Protein 4XRM (pdb70)

Radius of gyration: 19.9 Å; Cα contacts (8 Å, |Δi|>4): 77; chains: 2; bounding box: 37×34×48 Å

Foldseek 3Di:
DQDPQLVVLLVVLCVVQLVNNDDDPVRLVVSCVVRVHDSVVSVVVSVCCCVPPNVVVVD/DPDDFAPVLPVLLVVLCVVPLVHNDDDPVVLVVSCVVGVHDSVVSVVVSVCCCVPPNVVVVVVD

Solvent-accessible surface area: 8821 Å² total; per-residue (Å²): 203,86,43,183,96,0,34,107,66,0,111,46,29,0,92,136,60,58,143,121,10,120,10,56,118,96,65,34,94,83,14,6,110,97,4,54,12,78,76,120,36,0,41,70,35,3,88,46,6,46,150,163,39,14,98,71,121,132,116,156,111,61,129,99,28,202,96,0,42,106,70,0,113,43,24,0,95,136,61,63,143,117,11,118,9,56,106,115,58,33,96,96,8,13,145,85,3,51,8,79,71,119,46,0,43,71,36,2,90,45,5,46,148,163,45,12,88,56,97,98,113,166,126

Nearest PDB structures (foldseek):
  4xrm-assembly1_A  TM=1.017E+00  e=4.471E-09  Homo sapiens
  4xrm-assembly1_B  TM=1.008E+00  e=2.053E-08  Homo sapiens
  6fqp-assembly1_B  TM=9.265E-01  e=2.017E-05  Homo sapiens
  6fqp-assembly1_A  TM=9.298E-01  e=5.035E-05  Homo sapiens
  5zjt-assembly1_B  TM=9.306E-01  e=2.951E-04  Drosophila melanogaster

B-factor: mean 42.08, std 22.54, range [20.69, 196.26]

Secondary structure (DSSP, 8-state):
---TTHHHHHHHHHHTSTTS----HHHHHHHHHHHT--HHHHHHHHHHHIIIIIHHHH-/------TTHHHHHHHHHHT-TTS----HHHHHHHHHHHT--HHHHHHHHHHHIIIIIHHHHHH-

Structure (mmCIF, N/CA/C/O backbone):
data_4XRM
#
_entry.id   4XRM
#
_cell.length_a   70.620
_cell.length_b   79.280
_cell.length_c   98.970
_cell.angle_alpha   90.000
_cell.angle_beta   90.000
_cell.angle_gamma   90.000
#
_symmetry.space_group_name_H-M   'I 2 2 2'
#
loop_
_entity.id
_entity.type
_entity.pdbx_description
1 polymer "DNA (5'-D(P*AP*GP*CP*TP*GP*AP*CP*AP*GP*CP*TP*GP*TP*CP*AP*AP*G)-3')"
2 polymer "DNA (5'-D(P*TP*CP*TP*TP*GP*AP*CP*AP*GP*CP*TP*GP*TP*CP*AP*GP*C)-3')"
3 polymer 'Homeobox protein Meis2'
4 non-polymer 2-AMINO-2-HYDROXYMETHYL-PROPANE-1,3-DIOL
5 water water
#
loop_
_atom_site.group_PDB
_atom_site.id
_atom_site.type_symbol
_atom_site.label_atom_id
_atom_site.label_alt_id
_atom_site.label_comp_id
_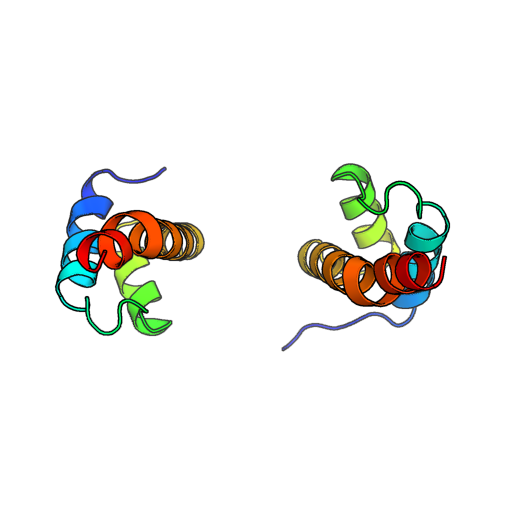atom_site.label_asym_id
_atom_site.label_entity_id
_atom_site.label_seq_id
_atom_site.pdbx_PDB_ins_code
_atom_site.Cartn_x
_atom_site.Cartn_y
_atom_site.Cartn_z
_atom_site.occupancy
_atom_site.B_iso_or_equiv
_atom_site.auth_seq_id
_atom_site.auth_comp_id
_atom_site.auth_asym_id
_atom_site.auth_atom_id
_atom_site.pdbx_PDB_model_num
ATOM 698 N N . ILE C 3 4 ? 6.686 31.748 19.417 1.00 51.40 278 ILE A N 1
ATOM 699 C CA . ILE C 3 4 ? 6.529 30.932 18.218 1.00 49.01 278 ILE A CA 1
ATOM 700 C C . ILE C 3 4 ? 6.997 29.502 18.490 1.00 42.88 278 ILE A C 1
ATOM 701 O O . ILE C 3 4 ? 6.436 28.546 17.953 1.00 38.78 278 ILE A O 1
ATOM 716 N N . PHE C 3 5 ? 8.028 29.369 19.321 1.00 42.80 279 PHE A N 1
ATOM 717 C CA . PHE C 3 5 ? 8.470 28.068 19.813 1.00 41.34 279 PHE A CA 1
ATOM 718 C C . PHE C 3 5 ? 8.144 27.972 21.303 1.00 41.44 279 PHE A C 1
ATOM 719 O O . PHE C 3 5 ? 8.903 28.477 22.128 1.00 43.49 279 PHE A O 1
ATOM 736 N N . PRO C 3 6 ? 7.005 27.344 21.651 1.00 37.62 280 PRO A N 1
ATOM 737 C CA . PRO C 3 6 ? 6.608 27.266 23.062 1.00 37.07 280 PRO A CA 1
ATOM 738 C C . PRO C 3 6 ? 7.684 26.635 23.942 1.00 38.43 280 PRO A C 1
ATOM 739 O O . PRO C 3 6 ? 8.226 25.596 23.579 1.00 39.04 280 PRO A O 1
ATOM 750 N N . LYS C 3 7 ? 7.992 27.248 25.080 1.00 43.46 281 LYS A N 1
ATOM 751 C CA . LYS C 3 7 ? 9.030 26.712 25.958 1.00 48.41 281 LYS A CA 1
ATOM 752 C C . LYS C 3 7 ? 8.644 25.338 26.492 1.00 47.05 281 LYS A C 1
ATOM 753 O O . LYS C 3 7 ? 9.508 24.539 26.841 1.00 48.10 281 LYS A O 1
ATOM 772 N N . VAL C 3 8 ? 7.345 25.063 26.539 1.00 46.88 282 VAL A N 1
ATOM 773 C CA . VAL C 3 8 ? 6.858 23.766 27.000 1.00 45.08 282 VAL A CA 1
ATOM 774 C C . VAL C 3 8 ? 7.214 22.636 26.040 1.00 37.04 282 VAL A C 1
ATOM 775 O O . VAL C 3 8 ? 7.275 21.467 26.427 1.00 36.58 282 VAL A O 1
ATOM 788 N N . ALA C 3 9 ? 7.430 22.989 24.781 1.00 34.61 283 ALA A N 1
ATOM 789 C CA . ALA C 3 9 ? 7.712 21.998 23.759 1.00 29.35 283 ALA A CA 1
ATOM 790 C C . ALA C 3 9 ? 8.996 21.227 24.036 1.00 26.68 283 ALA A C 1
ATOM 791 O O . ALA C 3 9 ? 9.070 20.031 23.774 1.00 27.65 283 ALA A O 1
ATOM 798 N N . THR C 3 10 ? 10.005 21.909 24.568 1.00 26.21 284 THR A N 1
ATOM 799 C CA . THR C 3 10 ? 11.342 21.332 24.661 1.00 25.23 284 THR A CA 1
ATOM 800 C C . THR C 3 10 ? 11.359 20.008 25.424 1.00 24.10 284 THR A C 1
ATOM 801 O O . THR C 3 10 ? 11.934 19.028 24.955 1.00 26.34 284 THR A O 1
ATOM 812 N N . ASN C 3 11 ? 10.719 19.966 26.586 1.00 25.75 285 ASN A N 1
ATOM 813 C CA . ASN C 3 11 ? 10.797 18.775 27.422 1.00 25.59 285 ASN A CA 1
ATOM 814 C C . ASN C 3 11 ? 9.942 17.633 26.878 1.00 24.22 285 ASN A C 1
ATOM 815 O O . ASN C 3 11 ? 10.283 16.467 27.046 1.00 25.58 285 ASN A O 1
ATOM 826 N N . ILE C 3 12 ? 8.862 17.966 26.181 1.00 27.51 286 ILE A N 1
ATOM 827 C CA . ILE C 3 12 ? 8.053 16.952 25.515 1.00 24.63 286 ILE A CA 1
ATOM 828 C C . ILE C 3 12 ? 8.876 16.281 24.417 1.00 26.48 286 ILE A C 1
ATOM 829 O O . ILE C 3 12 ? 8.868 15.057 24.266 1.00 24.26 286 ILE A O 1
ATOM 845 N N . MET C 3 13 ? 9.599 17.095 23.661 1.00 26.77 287 MET A N 1
ATOM 846 C CA . MET C 3 13 ? 10.405 16.603 22.555 1.00 23.46 287 MET A CA 1
ATOM 847 C C . MET C 3 13 ? 11.613 15.820 23.056 1.00 22.75 287 MET A C 1
ATOM 848 O O . MET C 3 13 ? 11.944 14.765 22.521 1.00 25.97 287 MET A O 1
ATOM 862 N N . ARG C 3 14 ? 12.257 16.318 24.106 1.00 25.45 288 ARG A N 1
ATOM 863 C CA . ARG C 3 14 ? 13.373 15.599 24.713 1.00 25.44 288 ARG A CA 1
ATOM 864 C C . ARG C 3 14 ? 12.936 14.250 25.275 1.00 23.00 288 ARG A C 1
ATOM 865 O O . ARG C 3 14 ? 13.667 13.270 25.171 1.00 27.29 288 ARG A O 1
ATOM 886 N N . ALA C 3 15 ? 11.757 14.202 25.890 1.00 24.74 289 ALA A N 1
ATOM 887 C CA . ALA C 3 15 ? 11.236 12.951 26.423 1.00 24.17 289 ALA A CA 1
ATOM 888 C C . ALA C 3 15 ? 11.134 11.913 25.312 1.00 26.22 289 ALA A C 1
ATOM 889 O O . ALA C 3 15 ? 11.530 10.764 25.488 1.00 28.45 289 ALA A O 1
ATOM 896 N N . TRP C 3 16 ? 10.623 12.317 24.157 1.00 26.28 290 TRP A N 1
ATOM 897 C CA . TRP C 3 16 ? 10.513 11.382 23.043 1.00 25.56 290 TRP A CA 1
ATOM 898 C C . TRP C 3 16 ? 11.905 10.966 22.577 1.00 24.20 290 TRP A C 1
ATOM 899 O O . TRP C 3 16 ? 12.191 9.777 22.422 1.00 26.17 290 TRP A O 1
ATOM 920 N N . LEU C 3 17 ? 12.768 11.955 22.361 1.00 25.46 291 LEU A N 1
ATOM 921 C CA . LEU C 3 17 ? 14.127 11.723 21.883 1.00 23.43 291 LEU A CA 1
ATOM 922 C C . LE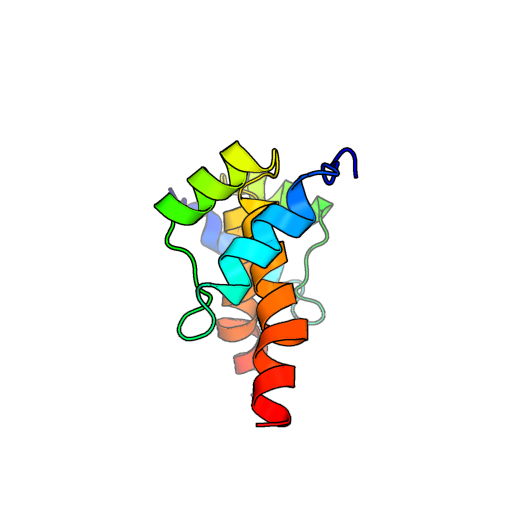U C 3 17 ? 14.898 10.752 22.773 1.00 27.29 291 LEU A C 1
ATOM 923 O O . LEU C 3 17 ? 15.426 9.745 22.302 1.00 25.95 291 LEU A O 1
ATOM 939 N N . PHE C 3 18 ? 14.966 11.047 24.065 1.00 25.40 292 PHE A N 1
ATOM 940 C CA . PHE C 3 18 ? 15.769 10.222 24.956 1.00 26.13 292 PHE A CA 1
ATOM 941 C C . PHE C 3 18 ? 15.157 8.838 25.175 1.00 28.73 292 PHE A C 1
ATOM 942 O O . PHE C 3 18 ? 15.830 7.933 25.667 1.00 29.26 292 PHE A O 1
ATOM 959 N N . GLN C 3 19 ? 13.893 8.675 24.792 1.00 28.18 293 GLN A N 1
ATOM 960 C CA . GLN C 3 19 ? 13.217 7.380 24.866 1.00 28.01 293 GLN A CA 1
ATOM 961 C C . GLN C 3 19 ? 13.356 6.583 23.564 1.00 33.59 293 GLN A C 1
ATOM 962 O O . GLN C 3 19 ? 12.893 5.443 23.483 1.00 34.54 293 GLN A O 1
ATOM 976 N N . HIS C 3 20 ? 13.981 7.188 22.553 1.00 30.39 294 HIS A N 1
ATOM 977 C CA . HIS C 3 20 ? 14.203 6.536 21.256 1.00 28.30 294 HIS A CA 1
ATOM 978 C C . HIS C 3 20 ? 15.615 6.779 20.714 1.00 32.10 294 HIS A C 1
ATOM 979 O O . HIS C 3 20 ? 15.797 6.965 19.514 1.00 30.82 294 HIS A O 1
ATOM 992 N N . LEU C 3 21 ? 16.614 6.774 21.590 1.00 31.84 295 LEU A N 1
ATOM 993 C CA . LEU C 3 21 ? 17.973 7.142 21.192 1.00 33.17 295 LEU A CA 1
ATOM 994 C C . LEU C 3 21 ? 18.569 6.216 20.131 1.00 36.44 295 LEU A C 1
ATOM 995 O O . LEU C 3 21 ? 19.392 6.644 19.323 1.00 36.94 295 LEU A O 1
ATOM 1011 N N . THR C 3 22 ? 18.155 4.954 20.128 1.00 37.59 296 THR A N 1
ATOM 1012 C CA . THR C 3 22 ? 18.684 3.989 19.170 1.00 45.05 296 THR A CA 1
ATOM 1013 C C . THR C 3 22 ? 18.142 4.229 17.760 1.00 41.89 296 THR A C 1
ATOM 1014 O O . THR C 3 22 ? 18.820 3.942 16.775 1.00 45.40 296 THR A O 1
ATOM 1025 N N . HIS C 3 23 ? 16.919 4.748 17.671 1.00 38.50 297 HIS A N 1
ATOM 1026 C CA . HIS C 3 23 ? 16.341 5.141 16.386 1.00 35.53 297 HIS A CA 1
ATOM 1027 C C . HIS C 3 23 ? 15.560 6.446 16.537 1.00 28.49 297 HIS A C 1
ATOM 1028 O O . HIS C 3 23 ? 14.328 6.448 16.568 1.00 29.19 297 HIS A O 1
ATOM 1041 N N . PRO C 3 24 ? 16.284 7.570 16.627 1.00 3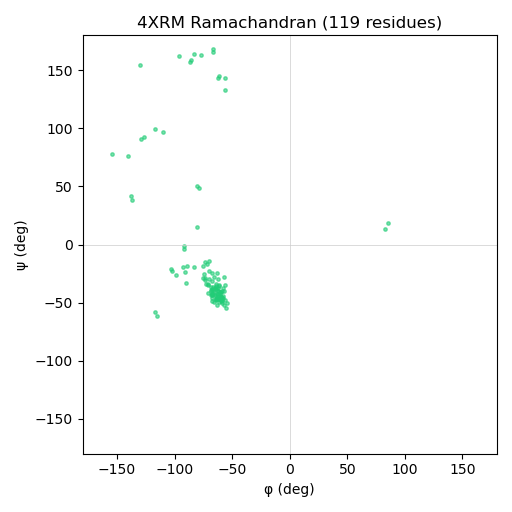0.88 298 PRO A N 1
ATOM 1042 C CA . PRO C 3 24 ? 15.690 8.878 16.917 1.00 28.68 298 PRO A CA 1
ATOM 1043 C C . PRO C 3 24 ? 15.055 9.529 15.687 1.00 27.57 298 PRO A C 1
ATOM 1044 O O . PRO C 3 24 ? 15.318 10.696 15.377 1.00 26.86 298 PRO A O 1
ATOM 1055 N N . TYR C 3 25 ? 14.210 8.760 15.003 1.00 25.82 299 TYR A N 1
ATOM 1056 C CA . TYR C 3 25 ? 13.532 9.205 13.791 1.00 27.37 299 TYR A CA 1
ATOM 1057 C C . TYR C 3 25 ? 12.037 8.945 13.898 1.00 27.78 299 TYR A C 1
ATOM 1058 O O . TYR C 3 25 ? 11.565 7.868 13.526 1.00 32.50 299 TYR A O 1
ATOM 1076 N N . PRO C 3 26 ? 11.281 9.927 14.410 1.00 27.38 300 PRO A N 1
ATOM 1077 C CA . PRO C 3 26 ? 9.839 9.708 14.549 1.00 27.19 300 PRO A CA 1
ATOM 1078 C C . PRO C 3 26 ? 9.141 9.466 13.212 1.00 28.17 300 PRO A C 1
ATOM 1079 O O . PRO C 3 26 ? 9.534 10.021 12.180 1.00 28.01 300 PRO A O 1
ATOM 1090 N N . SER C 3 27 ? 8.124 8.613 13.243 1.00 27.76 301 SER A N 1
ATOM 1091 C CA . SER C 3 27 ? 7.256 8.394 12.094 1.00 28.49 301 SER A CA 1
ATOM 1092 C C . SER C 3 27 ? 6.457 9.655 11.811 1.00 29.39 301 SER A C 1
ATOM 1093 O O . SER C 3 27 ? 6.391 10.548 12.646 1.00 28.17 301 SER A O 1
ATOM 1101 N N . GLU C 3 28 ? 5.832 9.733 10.643 1.00 31.71 302 GLU A N 1
ATOM 1102 C CA . GLU C 3 28 ? 5.024 10.905 10.342 1.00 31.26 302 GLU A CA 1
ATOM 1103 C C . GLU C 3 28 ? 3.873 11.017 11.347 1.00 32.03 302 GLU A C 1
ATOM 1104 O O . GLU C 3 28 ? 3.506 12.120 11.756 1.00 32.63 302 GLU A O 1
ATOM 1116 N N . GLU C 3 29 ? 3.331 9.883 11.784 1.00 32.02 303 GLU A N 1
ATOM 1117 C CA . GLU C 3 29 ? 2.258 9.915 12.773 1.00 33.70 303 GLU A CA 1
ATOM 1118 C C . GLU C 3 29 ? 2.786 10.400 14.121 1.00 30.06 303 GLU A C 1
ATOM 1119 O O . GLU C 3 29 ? 2.116 11.154 14.823 1.00 32.02 303 GLU A O 1
ATOM 1131 N N . GLN C 3 30 ? 3.991 9.974 14.477 1.00 30.43 304 GLN A N 1
ATOM 1132 C CA . GLN C 3 30 ? 4.615 10.425 15.718 1.00 29.95 304 GLN A CA 1
ATOM 1133 C C . GLN C 3 30 ? 4.914 11.926 15.666 1.00 28.62 304 GLN A C 1
ATOM 1134 O O . GLN C 3 30 ? 4.710 12.635 16.643 1.00 30.03 304 GLN A O 1
ATOM 1148 N N . LYS C 3 31 ? 5.382 12.414 14.524 1.00 25.73 305 LYS A N 1
ATOM 1149 C CA . LYS C 3 31 ? 5.614 13.846 14.354 1.00 26.88 305 LYS A CA 1
ATOM 1150 C C . LYS C 3 31 ? 4.327 14.644 14.522 1.00 27.04 305 LYS A C 1
ATOM 1151 O O . LYS C 3 31 ? 4.325 15.724 15.122 1.00 28.84 305 LYS A O 1
ATOM 1170 N N . LYS C 3 32 ? 3.240 14.110 13.970 1.00 28.42 306 LYS A N 1
ATOM 1171 C CA . LYS C 3 32 ? 1.923 14.729 14.074 1.00 28.10 306 LYS A CA 1
ATOM 1172 C C . LYS C 3 32 ? 1.520 14.879 15.540 1.00 28.35 306 LYS A C 1
ATOM 1173 O O . LYS C 3 32 ? 1.124 15.960 15.980 1.00 30.07 306 LYS A O 1
ATOM 1192 N N . GLN C 3 33 ? 1.637 13.790 16.293 1.00 31.34 307 GLN A N 1
ATOM 1193 C CA . GLN C 3 33 ? 1.293 13.803 17.711 1.00 32.70 307 GLN A CA 1
ATOM 1194 C C . GLN C 3 33 ? 2.149 14.805 18.471 1.00 29.05 307 GLN A C 1
ATOM 1195 O O . GLN C 3 33 ? 1.637 15.581 19.276 1.00 29.71 307 GLN A O 1
ATOM 1209 N N . LEU C 3 34 ? 3.453 14.786 18.209 1.00 26.89 308 LEU A N 1
ATOM 1210 C CA . LEU C 3 34 ? 4.387 15.673 18.898 1.00 24.94 308 LEU A CA 1
ATOM 1211 C C . LEU C 3 34 ? 4.072 17.133 18.593 1.00 26.24 308 LEU A C 1
ATOM 1212 O O . LEU C 3 34 ? 4.087 17.977 19.487 1.00 25.58 308 LEU A O 1
ATOM 1228 N N . ALA C 3 35 ? 3.781 17.426 17.329 1.00 25.99 309 ALA A N 1
ATOM 1229 C CA . ALA C 3 35 ? 3.440 18.780 16.919 1.00 24.03 309 ALA A CA 1
ATOM 1230 C C . ALA C 3 35 ? 2.213 19.280 17.672 1.00 27.78 309 ALA A C 1
ATOM 1231 O O . ALA C 3 35 ? 2.204 20.386 18.211 1.00 31.25 309 ALA A O 1
ATOM 1238 N N . GLN C 3 36 ? 1.177 18.454 17.709 1.00 28.00 310 GLN A N 1
ATOM 1239 C CA . GLN C 3 36 ? -0.080 18.845 18.330 1.00 27.79 310 GLN A CA 1
ATOM 1240 C C . GLN C 3 36 ? 0.079 19.006 19.840 1.00 28.76 310 GLN A C 1
ATOM 1241 O O . GLN C 3 36 ? -0.405 19.979 20.424 1.00 30.46 310 GLN A O 1
ATOM 1255 N N . ASP C 3 37 ? 0.779 18.069 20.464 1.00 29.80 311 ASP A N 1
ATOM 1256 C CA . ASP C 3 37 ? 0.978 18.108 21.911 1.00 29.76 311 ASP A CA 1
ATOM 1257 C C . ASP C 3 37 ? 1.860 19.278 22.356 1.00 29.58 311 ASP A C 1
ATOM 1258 O O . ASP C 3 37 ? 1.683 19.805 23.457 1.00 31.84 311 ASP A O 1
ATOM 1267 N N . THR C 3 38 ? 2.801 19.684 21.506 1.00 26.68 312 THR A N 1
ATOM 1268 C CA . THR C 3 38 ? 3.739 20.755 21.846 1.00 26.78 312 THR A CA 1
ATOM 1269 C C . THR C 3 38 ? 3.245 22.143 21.436 1.00 28.67 312 THR A C 1
ATOM 1270 O O . THR C 3 38 ? 3.670 23.150 22.002 1.00 29.56 312 THR A O 1
ATOM 1281 N N . GLY C 3 39 ? 2.359 22.204 20.446 1.00 26.89 313 GLY A N 1
ATOM 1282 C CA . GLY C 3 39 ? 1.939 23.480 19.893 1.00 28.57 313 GLY A CA 1
ATOM 1283 C C . GLY C 3 39 ? 2.902 23.958 18.819 1.00 29.69 313 GLY A C 1
ATOM 1284 O O . GLY C 3 39 ? 2.930 25.141 18.466 1.00 31.77 313 GLY A O 1
ATOM 1288 N N . LEU C 3 40 ? 3.694 23.027 18.300 1.00 27.50 314 LEU A N 1
ATOM 1289 C CA . LEU C 3 40 ? 4.627 23.311 17.216 1.00 27.87 314 LEU A CA 1
ATOM 1290 C C . LEU C 3 40 ? 4.031 22.944 15.867 1.00 26.96 314 LEU A C 1
ATOM 1291 O O . LEU C 3 40 ? 3.064 22.186 15.784 1.00 27.46 314 LEU A O 1
ATOM 1307 N N . THR C 3 41 ? 4.624 23.491 14.812 1.00 27.50 315 THR A N 1
ATOM 1308 C CA . THR C 3 41 ? 4.314 23.085 13.455 1.00 29.31 315 THR A CA 1
ATOM 1309 C C . THR C 3 41 ? 5.115 21.841 13.098 1.00 25.00 315 THR A C 1
ATOM 1310 O O . THR C 3 41 ? 6.099 21.519 13.766 1.00 25.18 315 THR A O 1
ATOM 1321 N N . ILE C 3 42 ? 4.705 21.157 12.034 1.00 26.36 316 ILE A N 1
ATOM 1322 C CA . ILE C 3 42 ? 5.441 19.996 11.551 1.00 25.82 316 ILE A CA 1
ATOM 1323 C C . ILE C 3 42 ? 6.863 20.397 11.181 1.00 23.64 316 ILE A C 1
ATOM 1324 O O . ILE C 3 42 ? 7.806 19.670 11.470 1.00 24.84 316 ILE A O 1
ATOM 1340 N N . LEU C 3 43 ? 7.012 21.560 10.553 1.00 25.83 317 LEU A N 1
ATOM 1341 C CA . LEU C 3 43 ? 8.333 22.058 10.186 1.00 26.62 317 LEU A CA 1
ATOM 1342 C C . LEU C 3 43 ? 9.215 22.244 11.420 1.00 24.47 317 LEU A C 1
ATOM 1343 O O . LEU C 3 43 ? 10.373 21.826 11.432 1.00 24.15 317 LEU A O 1
ATOM 1359 N N . GLN C 3 44 ? 8.660 22.848 12.471 1.00 25.76 318 GLN A N 1
ATOM 1360 C CA . GLN C 3 44 ? 9.409 23.045 13.707 1.00 25.07 318 GLN A CA 1
ATOM 1361 C C . GLN C 3 44 ? 9.841 21.713 14.310 1.00 23.65 318 GLN A C 1
ATOM 1362 O O . GLN C 3 44 ? 10.969 21.578 14.796 1.00 23.04 318 GLN A O 1
ATOM 1376 N N . VAL C 3 45 ? 8.947 20.731 14.277 1.00 24.35 319 VAL A N 1
ATOM 1377 C CA . VAL C 3 45 ? 9.263 19.408 14.798 1.00 23.22 319 VAL A CA 1
ATOM 1378 C C . VAL C 3 45 ? 10.389 18.775 13.987 1.00 24.24 319 VAL A C 1
ATOM 1379 O O . VAL C 3 45 ? 11.346 18.245 14.549 1.00 23.20 319 VAL A O 1
ATOM 1392 N N . ASN C 3 46 ? 10.278 18.846 12.665 1.00 22.91 320 ASN A N 1
AT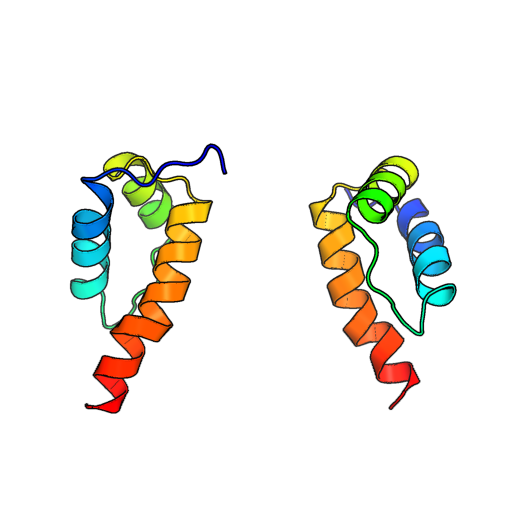OM 1393 C CA . ASN C 3 46 ? 11.308 18.303 11.789 1.00 23.41 320 ASN A CA 1
ATOM 1394 C C . ASN C 3 46 ? 12.670 18.959 12.022 1.00 20.91 320 ASN A C 1
ATOM 1395 O O . ASN C 3 46 ? 13.683 18.270 12.146 1.00 23.83 320 ASN A O 1
ATOM 1406 N N . ASN C 3 47 ? 12.700 20.287 12.084 1.00 24.84 321 ASN A N 1
ATOM 1407 C CA . ASN C 3 47 ? 13.955 20.994 12.305 1.00 23.10 321 ASN A CA 1
ATOM 1408 C C . ASN C 3 47 ? 14.535 20.663 13.673 1.00 21.93 321 ASN A C 1
ATOM 1409 O O . ASN C 3 47 ? 15.749 20.549 13.832 1.00 24.04 321 ASN A O 1
ATOM 1420 N N . TRP C 3 48 ? 13.664 20.489 14.661 1.00 25.42 322 TRP A N 1
ATOM 1421 C CA . TRP C 3 48 ? 14.120 20.211 16.016 1.00 22.82 322 TRP A CA 1
ATOM 1422 C C . TRP C 3 48 ? 14.854 18.880 16.065 1.00 22.12 322 TRP A C 1
ATOM 1423 O O . TRP C 3 48 ? 15.916 18.774 16.670 1.00 24.75 322 TRP A O 1
ATOM 1444 N N . PHE C 3 49 ? 14.298 17.863 15.412 1.00 21.30 323 PHE A N 1
ATOM 1445 C CA . PHE C 3 49 ? 14.936 16.555 15.426 1.00 24.10 323 PHE A CA 1
ATOM 1446 C C . PHE C 3 49 ? 16.222 16.530 14.604 1.00 21.84 323 PHE A C 1
ATOM 1447 O O . PHE C 3 49 ? 17.183 15.855 14.973 1.00 24.47 323 PHE A O 1
ATOM 1464 N N . ILE C 3 50 ? 16.262 17.281 13.511 1.00 23.52 324 ILE A N 1
ATOM 1465 C CA . ILE C 3 50 ? 17.505 17.422 12.766 1.00 25.85 324 ILE A CA 1
ATOM 1466 C C . ILE C 3 50 ? 18.591 18.019 13.665 1.00 24.02 324 ILE A C 1
ATOM 1467 O O . ILE C 3 50 ? 19.705 17.507 13.720 1.00 26.62 324 ILE A O 1
ATOM 1483 N N . ASN C 3 51 ? 18.257 19.080 14.39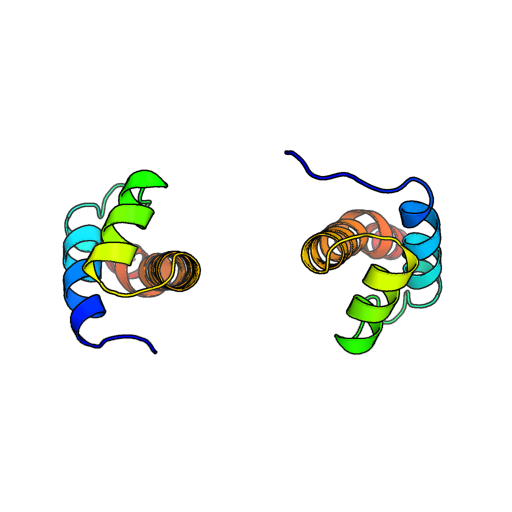2 1.00 24.79 325 ASN A N 1
ATOM 1484 C CA . ASN C 3 51 ? 19.217 19.710 15.288 1.00 23.25 325 ASN A CA 1
ATOM 1485 C C . ASN C 3 51 ? 19.590 18.805 16.457 1.00 25.91 325 ASN A C 1
ATOM 1486 O O . ASN C 3 51 ? 20.750 18.750 16.860 1.00 28.16 325 ASN A O 1
ATOM 1497 N N . ALA C 3 52 ? 18.601 18.100 17.000 1.00 25.35 326 ALA A N 1
ATOM 1498 C CA . ALA C 3 52 ? 18.814 17.263 18.177 1.00 25.16 326 ALA A CA 1
ATOM 1499 C C . ALA C 3 52 ? 19.710 16.077 17.857 1.00 24.24 326 ALA A C 1
ATOM 1500 O O . ALA C 3 52 ? 20.543 15.686 18.665 1.00 28.12 326 ALA A O 1
ATOM 1507 N N . ARG C 3 53 ? 19.540 15.499 16.671 1.00 25.34 327 ARG A N 1
ATOM 1508 C CA . ARG C 3 53 ? 20.333 14.340 16.306 1.00 23.20 327 ARG A CA 1
ATOM 1509 C C . ARG C 3 53 ? 21.817 14.695 16.225 1.00 27.25 327 ARG A C 1
ATOM 1510 O O . ARG C 3 53 ? 22.662 13.903 16.634 1.00 31.29 327 ARG A O 1
ATOM 1531 N N . ARG C 3 54 ? 22.145 15.886 15.727 1.00 26.89 328 ARG A N 1
ATOM 1532 C CA . ARG C 3 54 ? 23.553 16.264 15.622 1.00 28.82 328 ARG A CA 1
ATOM 1533 C C . ARG C 3 54 ? 24.088 16.966 16.874 1.00 31.68 328 ARG A C 1
ATOM 1534 O O . ARG C 3 54 ? 25.296 16.998 17.078 1.00 34.05 328 ARG A O 1
ATOM 1555 N N . ARG C 3 55 ? 23.207 17.498 17.723 1.00 30.43 329 ARG A N 1
ATOM 1556 C CA . ARG C 3 55 ? 23.651 18.207 18.933 1.00 29.49 329 ARG A CA 1
ATOM 1557 C C . ARG C 3 55 ? 23.514 17.400 20.224 1.00 31.80 329 ARG A C 1
ATOM 1558 O O . ARG C 3 55 ? 24.177 17.715 21.212 1.00 33.71 329 ARG A O 1
ATOM 1579 N N . ILE C 3 56 ? 22.660 16.379 20.223 1.00 27.15 330 ILE A N 1
ATOM 1580 C CA . ILE C 3 56 ? 22.491 15.524 21.398 1.00 28.11 330 ILE A CA 1
ATOM 1581 C C . ILE C 3 56 ? 22.909 14.088 21.091 1.00 29.01 330 ILE A C 1
ATOM 1582 O O . ILE C 3 56 ? 23.809 13.544 21.739 1.00 30.93 330 ILE A O 1
ATOM 1598 N N . VAL C 3 57 ? 22.271 13.478 20.099 1.00 31.89 331 VAL A N 1
ATOM 1599 C CA . VAL C 3 57 ? 22.399 12.039 19.902 1.00 32.68 331 VAL A CA 1
ATOM 1600 C C . VAL C 3 57 ? 23.806 11.648 19.462 1.00 35.06 331 VAL A C 1
ATOM 1601 O O . VAL C 3 57 ? 24.401 10.738 20.039 1.00 35.70 331 VAL A O 1
ATOM 1614 N N . GLN C 3 58 ? 24.351 12.331 18.461 1.00 34.57 332 GLN A N 1
ATOM 1615 C CA . GLN C 3 58 ? 25.669 11.957 17.952 1.00 41.65 332 GLN A CA 1
ATOM 1616 C C . GLN C 3 58 ? 26.780 12.212 18.977 1.00 38.57 332 GLN A C 1
ATOM 1617 O O . GLN C 3 58 ? 27.634 11.350 19.187 1.00 41.40 332 GLN A O 1
ATOM 1631 N N . PRO C 3 59 ?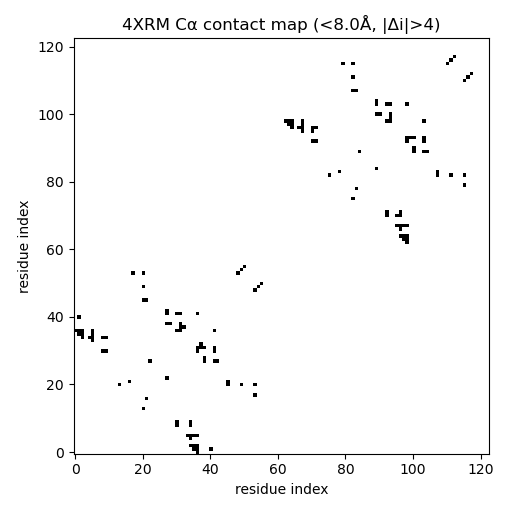 26.779 13.393 19.617 1.00 37.81 333 PRO A N 1
ATOM 1632 C CA . PRO C 3 59 ? 27.787 13.658 20.651 1.00 40.56 333 PRO A CA 1
ATOM 1633 C C . PRO C 3 59 ? 27.778 12.643 21.790 1.00 44.45 333 PRO A C 1
ATOM 1634 O O . PRO C 3 59 ? 28.818 12.431 22.414 1.00 42.83 333 PRO A O 1
ATOM 1645 N N . MET C 3 60 ? 26.630 12.030 22.062 1.00 42.76 334 MET A N 1
ATOM 1646 C CA . MET C 3 60 ? 26.548 11.042 23.134 1.00 46.46 334 MET A CA 1
ATOM 1647 C C . MET C 3 60 ? 27.303 9.768 22.757 1.00 51.88 334 MET A C 1
ATOM 1648 O O . MET C 3 60 ? 27.715 9.003 23.629 1.00 54.10 334 MET A O 1
ATOM 1662 N N . ILE C 3 61 ? 27.479 9.550 21.458 1.00 53.29 335 ILE A N 1
ATOM 1663 C CA . ILE C 3 61 ? 28.184 8.372 20.968 1.00 57.41 335 ILE A CA 1
ATOM 1664 C C . ILE C 3 61 ? 29.675 8.657 20.821 1.00 61.48 335 ILE A C 1
ATOM 1665 O O . ILE C 3 61 ? 30.508 7.771 21.014 1.00 64.51 335 ILE A O 1
ATOM 1681 N N . ASP C 3 62 ? 30.004 9.898 20.478 1.00 87.48 336 ASP A N 1
ATOM 1682 C CA . ASP C 3 62 ? 31.393 10.302 20.305 1.00 87.48 336 ASP A CA 1
ATOM 1683 C C . ASP C 3 62 ? 32.095 10.409 21.654 1.00 87.12 336 ASP A C 1
ATOM 1684 O O . ASP C 3 62 ? 33.289 10.698 21.722 1.00 87.02 336 ASP A O 1
ATOM 1690 N N . SER D 3 1 ? 1.346 13.938 -4.365 1.00 100.79 275 SER B N 1
ATOM 1691 C CA . SER D 3 1 ? 1.447 13.399 -5.753 1.00 100.61 275 SER B CA 1
ATOM 1692 C C . SER D 3 1 ? 0.387 14.006 -6.670 1.00 98.80 275 SER B C 1
ATOM 1693 O O . SER D 3 1 ? 0.339 13.697 -7.861 1.00 99.71 275 SER B O 1
ATOM 1701 N N . MET D 3 2 ? -0.455 14.873 -6.114 1.00 92.79 276 MET B N 1
ATOM 1702 C CA . MET D 3 2 ? -1.436 15.608 -6.907 1.00 82.64 276 MET B CA 1
ATOM 1703 C C . MET D 3 2 ? -0.788 16.811 -7.594 1.00 71.23 276 MET B C 1
ATOM 1704 O O . MET D 3 2 ? -1.481 17.712 -8.066 1.00 71.65 276 MET B O 1
ATOM 1710 N N . GLY D 3 3 ? 0.543 16.822 -7.640 1.00 57.35 277 GLY B N 1
ATOM 1711 C CA . GLY D 3 3 ? 1.283 17.888 -8.287 1.00 44.72 277 GLY B CA 1
ATOM 1712 C C . GLY D 3 3 ? 1.443 17.654 -9.775 1.00 37.78 277 GLY B C 1
ATOM 1713 O O . GLY D 3 3 ? 1.332 16.526 -10.251 1.00 36.99 277 GLY B O 1
ATOM 1717 N N . ILE D 3 4 ? 1.693 18.734 -10.506 1.00 29.82 278 ILE B N 1
ATOM 1718 C CA . ILE D 3 4 ? 1.929 18.666 -11.944 1.00 30.26 278 ILE B CA 1
ATOM 1719 C C . ILE D 3 4 ? 3.190 19.441 -12.285 1.00 28.09 278 ILE B C 1
ATOM 1720 O O . ILE D 3 4 ? 3.570 20.359 -11.559 1.00 27.34 278 ILE B O 1
ATOM 1736 N N . PHE D 3 5 ? 3.828 19.067 -13.391 1.00 28.59 279 PHE B N 1
ATOM 1737 C CA . PHE D 3 5 ? 4.965 19.802 -13.927 1.00 28.95 279 PHE B CA 1
ATOM 1738 C C . PHE D 3 5 ? 4.553 20.324 -15.299 1.00 27.52 279 PHE B C 1
ATOM 1739 O O . PHE D 3 5 ? 4.546 19.567 -16.273 1.00 29.91 279 PHE B O 1
ATOM 1756 N N . PRO D 3 6 ? 4.156 21.608 -15.378 1.00 27.22 280 PRO B N 1
ATOM 1757 C CA . PRO D 3 6 ? 3.643 22.140 -16.649 1.00 26.42 280 PRO B CA 1
ATOM 1758 C C . PRO D 3 6 ? 4.618 21.993 -17.814 1.00 28.21 280 PRO B C 1
ATOM 1759 O O . PRO D 3 6 ? 5.826 22.135 -17.635 1.00 28.84 280 PRO B O 1
ATOM 1770 N N . LYS D 3 7 ? 4.085 21.716 -19.001 1.00 27.38 281 LYS B N 1
ATOM 1771 C CA . LYS D 3 7 ? 4.925 21.467 -20.167 1.00 31.11 281 LYS B CA 1
ATOM 1772 C C . LYS D 3 7 ? 5.855 22.638 -20.474 1.00 33.29 281 LYS B C 1
ATOM 1773 O O . LYS D 3 7 ? 7.001 22.431 -20.864 1.00 36.64 281 LYS B O 1
ATOM 1792 N N . VAL D 3 8 ? 5.375 23.864 -20.288 1.00 30.47 282 VAL B N 1
ATOM 1793 C CA . VAL D 3 8 ? 6.173 25.048 -20.608 1.00 27.98 282 VAL B CA 1
ATOM 1794 C C . VAL D 3 8 ? 7.320 25.275 -19.627 1.00 25.76 282 VAL B C 1
ATOM 1795 O O . VAL D 3 8 ? 8.252 26.026 -19.913 1.00 28.09 282 VAL B O 1
ATOM 1808 N N . ALA D 3 9 ? 7.251 24.631 -18.466 1.00 28.19 283 ALA B N 1
ATOM 1809 C CA . ALA D 3 9 ? 8.171 24.936 -17.380 1.00 25.41 283 ALA B CA 1
ATOM 1810 C C . ALA D 3 9 ? 9.631 24.632 -17.701 1.00 27.37 283 ALA B C 1
ATOM 1811 O O . ALA D 3 9 ? 10.505 25.449 -17.436 1.00 25.37 283 ALA B O 1
ATOM 1818 N N . THR D 3 10 ? 9.896 23.458 -18.261 1.00 27.12 284 THR B N 1
ATOM 1819 C CA . THR D 3 10 ? 11.265 22.990 -18.421 1.00 25.25 284 THR B CA 1
ATOM 1820 C C . THR D 3 10 ? 12.136 23.997 -19.172 1.00 23.61 284 THR B C 1
ATOM 1821 O O . THR D 3 10 ? 13.214 24.354 -18.705 1.00 26.08 284 THR B O 1
ATOM 1832 N N . ASN D 3 11 ? 11.670 24.479 -20.317 1.00 26.61 285 ASN B N 1
ATOM 1833 C CA . ASN D 3 11 ? 12.501 25.370 -21.117 1.00 25.32 285 ASN B CA 1
ATOM 1834 C C . ASN D 3 11 ? 12.613 26.784 -20.546 1.00 25.82 285 ASN B C 1
ATOM 1835 O O . ASN D 3 11 ? 13.602 27.479 -20.797 1.00 26.93 285 ASN B O 1
ATOM 1846 N N . ILE D 3 12 ? 11.623 27.212 -19.768 1.00 23.82 286 ILE B N 1
ATOM 1847 C CA . ILE D 3 12 ? 11.723 28.492 -19.072 1.00 25.04 286 ILE B CA 1
ATOM 1848 C C . ILE D 3 12 ? 12.808 28.412 -17.991 1.00 24.15 286 ILE B C 1
ATOM 1849 O O . ILE D 3 12 ? 13.606 29.340 -17.816 1.00 24.22 286 ILE B O 1
ATOM 1865 N N . MET D 3 13 ? 12.831 27.300 -17.263 1.00 25.00 287 MET B N 1
ATOM 1866 C CA . MET D 3 13 ? 13.820 27.097 -16.206 1.00 23.54 287 MET B CA 1
ATOM 1867 C C . MET D 3 13 ? 15.220 26.928 -16.791 1.00 23.27 287 MET B C 1
ATOM 1868 O O . MET D 3 13 ? 16.196 27.488 -16.291 1.00 23.77 287 MET B O 1
ATOM 1882 N N . ARG D 3 14 ? 15.320 26.154 -17.862 1.00 23.93 288 ARG B N 1
ATOM 1883 C CA . ARG D 3 14 ? 16.592 25.980 -18.543 1.00 24.15 288 ARG B CA 1
ATOM 1884 C C . ARG D 3 14 ? 17.124 27.310 -19.063 1.00 24.52 288 ARG B C 1
ATOM 1885 O O . ARG D 3 14 ? 18.315 27.592 -18.965 1.00 25.86 288 ARG B O 1
ATOM 1906 N N . ALA D 3 15 ? 16.240 28.121 -19.633 1.00 26.63 289 ALA B N 1
ATOM 1907 C CA . ALA D 3 15 ? 16.647 29.416 -20.160 1.00 25.37 289 ALA B CA 1
ATOM 1908 C C . ALA D 3 15 ? 17.275 30.252 -19.052 1.00 25.71 289 ALA B C 1
ATOM 1909 O O . ALA D 3 15 ? 18.338 30.843 -19.237 1.00 27.08 289 ALA B O 1
ATOM 1916 N N . TRP D 3 16 ? 16.630 30.290 -17.890 1.00 25.14 290 TRP B N 1
ATOM 1917 C CA . TRP D 3 16 ? 17.180 31.046 -16.772 1.00 25.30 290 TRP B CA 1
ATOM 1918 C C . TRP D 3 16 ? 18.537 30.483 -16.360 1.00 23.92 290 TRP B C 1
ATOM 1919 O O . TRP D 3 16 ? 19.508 31.229 -16.218 1.00 26.27 290 TRP B O 1
ATOM 1940 N N . LEU D 3 17 ? 18.600 29.166 -16.181 1.00 24.48 291 LEU B N 1
ATOM 1941 C CA . LEU D 3 17 ? 19.812 28.511 -15.709 1.00 22.02 291 LEU B CA 1
ATOM 1942 C C . LEU D 3 17 ? 21.009 28.808 -16.612 1.00 23.66 291 LEU B C 1
ATOM 1943 O O . LEU D 3 17 ? 22.063 29.237 -16.152 1.00 26.05 291 LEU B O 1
ATOM 1959 N N . PHE D 3 18 ? 20.840 28.578 -17.907 1.00 26.13 292 PHE B N 1
ATOM 1960 C CA . PHE D 3 18 ? 21.953 28.714 -18.833 1.00 24.65 292 PHE B CA 1
ATOM 1961 C C . PHE D 3 18 ? 22.332 30.174 -19.094 1.00 26.83 292 PHE B C 1
ATOM 1962 O O . PHE D 3 18 ? 23.412 30.449 -19.615 1.00 28.95 292 PHE B O 1
ATOM 1979 N N . GLN D 3 19 ? 21.450 31.097 -18.721 1.00 27.10 293 GLN B N 1
ATOM 1980 C CA . GLN D 3 19 ? 21.739 32.529 -18.791 1.00 26.42 293 GLN B CA 1
ATOM 1981 C C . GLN D 3 19 ? 22.329 33.068 -17.483 1.00 29.49 293 GLN B C 1
ATOM 1982 O O . GLN D 3 19 ? 22.649 34.254 -17.385 1.00 29.94 293 GLN B O 1
ATOM 1996 N N . HIS D 3 20 ? 22.473 32.195 -16.487 1.00 29.06 294 HIS B N 1
ATOM 1997 C CA . HIS D 3 20 ? 23.050 32.569 -15.193 1.00 28.61 294 HIS B CA 1
ATOM 1998 C C . HIS D 3 20 ? 24.011 31.495 -14.675 1.00 29.89 294 HIS B C 1
ATOM 1999 O O . HIS D 3 20 ? 23.997 31.169 -13.490 1.00 30.70 294 HIS B O 1
ATOM 2012 N N . LEU D 3 21 ? 24.841 30.939 -15.555 1.00 27.73 295 LEU B N 1
ATOM 2013 C CA . LEU D 3 21 ? 25.719 29.836 -15.164 1.00 30.89 295 LEU B CA 1
ATOM 2014 C C . LEU D 3 21 ? 26.779 30.245 -14.141 1.00 34.31 295 LEU B C 1
ATOM 2015 O O . LEU D 3 21 ? 27.240 29.416 -13.356 1.00 37.32 295 LEU B O 1
ATOM 2031 N N . THR D 3 22 ? 27.169 31.514 -14.149 1.00 31.73 296 THR B N 1
ATOM 2032 C CA . THR D 3 22 ? 28.222 31.980 -13.253 1.00 35.63 296 THR B CA 1
ATOM 2033 C C . THR D 3 22 ? 27.708 32.130 -11.824 1.00 34.15 296 THR B C 1
ATOM 2034 O O . THR D 3 22 ? 28.498 32.183 -10.881 1.00 38.91 296 THR B O 1
ATOM 2045 N N . HIS D 3 23 ? 26.387 32.203 -11.674 1.00 31.64 297 HIS B N 1
ATOM 2046 C CA . HIS D 3 23 ? 25.760 32.216 -10.355 1.00 32.49 297 HIS B CA 1
ATOM 2047 C C . HIS D 3 23 ? 24.337 31.685 -10.470 1.00 28.77 297 HIS B C 1
ATOM 2048 O O . HIS D 3 23 ? 23.374 32.452 -10.476 1.00 27.78 297 HIS B O 1
ATOM 2061 N N . PRO D 3 24 ? 24.199 30.358 -10.568 1.00 26.27 298 PRO B N 1
ATOM 2062 C CA . PRO D 3 24 ? 22.903 29.731 -10.830 1.00 26.59 298 PRO B CA 1
ATOM 2063 C C . PRO D 3 24 ? 22.030 29.646 -9.576 1.00 25.49 298 PRO B C 1
ATOM 2064 O O . PRO D 3 24 ? 21.467 28.592 -9.266 1.00 25.80 298 PRO B O 1
ATOM 2075 N N . TYR D 3 25 ? 21.918 30.772 -8.875 1.00 24.95 299 TYR B N 1
ATOM 2076 C CA . TYR D 3 25 ? 21.146 30.872 -7.638 1.00 26.85 299 TYR B CA 1
ATOM 2077 C C . TYR D 3 25 ? 20.155 32.024 -7.738 1.00 24.41 299 TYR B C 1
ATOM 2078 O O . TYR D 3 25 ? 20.502 33.164 -7.419 1.00 28.63 299 TYR B O 1
ATOM 2096 N N . PRO D 3 26 ? 18.920 31.741 -8.183 1.00 25.50 300 PRO B N 1
ATOM 2097 C CA . PRO D 3 26 ? 17.956 32.840 -8.292 1.00 25.96 300 PRO B CA 1
ATOM 2098 C C . PRO D 3 26 ? 17.652 33.487 -6.946 1.00 27.70 300 PRO B C 1
ATOM 2099 O O . PRO D 3 26 ? 17.607 32.813 -5.917 1.00 29.10 300 PRO B O 1
ATOM 2110 N N . SER D 3 27 ? 17.468 34.801 -6.963 1.00 25.19 301 SER B N 1
ATOM 2111 C CA . SER D 3 27 ? 16.988 35.517 -5.792 1.00 25.69 301 SER B CA 1
ATOM 2112 C C . SER D 3 27 ? 15.553 35.094 -5.500 1.00 24.70 301 SER B C 1
ATOM 2113 O O . SER D 3 27 ? 14.908 34.455 -6.334 1.00 28.30 301 SER B O 1
ATOM 2121 N N . GLU D 3 28 ? 15.037 35.462 -4.332 1.00 27.42 302 GLU B N 1
ATOM 2122 C CA . GLU D 3 28 ? 13.669 35.100 -3.996 1.00 29.16 302 GLU B CA 1
ATOM 2123 C C . GLU D 3 28 ? 12.691 35.764 -4.958 1.00 29.24 302 GLU B C 1
ATOM 2124 O O . GLU D 3 28 ? 11.667 35.177 -5.305 1.00 30.21 302 GLU B O 1
ATOM 2136 N N . GLU D 3 29 ? 13.014 36.973 -5.407 1.00 30.34 303 GLU B N 1
ATOM 2137 C CA . GLU D 3 29 ? 12.171 37.655 -6.380 1.00 35.50 303 GLU B CA 1
ATOM 2138 C C . GLU D 3 29 ? 12.200 36.927 -7.724 1.00 32.27 303 GLU B C 1
ATOM 2139 O O . GLU D 3 29 ? 11.164 36.743 -8.360 1.00 31.12 303 GLU B O 1
ATOM 2151 N N . GLN D 3 30 ? 13.385 36.501 -8.147 1.00 29.10 304 GLN B N 1
ATOM 2152 C CA . GLN D 3 30 ? 13.514 35.746 -9.389 1.00 28.06 304 GLN B CA 1
ATOM 2153 C C . GLN D 3 30 ? 12.772 34.410 -9.288 1.00 28.00 304 GLN B C 1
ATOM 2154 O O . GLN D 3 30 ? 12.139 33.970 -10.246 1.00 28.28 304 GLN B O 1
ATOM 2168 N N . LYS D 3 31 ? 12.839 33.777 -8.122 1.00 25.34 305 LYS B N 1
ATOM 2169 C CA . LYS D 3 31 ? 12.139 32.514 -7.896 1.00 25.96 305 LYS B CA 1
ATOM 2170 C C . LYS D 3 31 ? 10.624 32.642 -8.059 1.00 28.05 305 LYS B C 1
ATO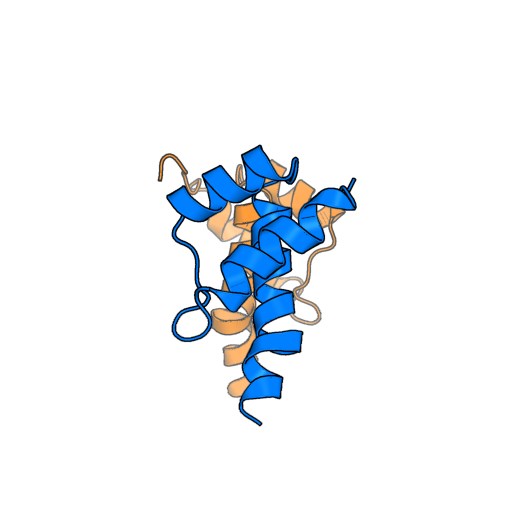M 2171 O O . LYS D 3 31 ? 9.988 31.785 -8.676 1.00 29.06 305 LYS B O 1
ATOM 2190 N N . LYS D 3 32 ? 10.028 33.689 -7.494 1.00 29.79 306 LYS B N 1
ATOM 2191 C CA . LYS D 3 32 ? 8.578 33.832 -7.600 1.00 31.76 306 LYS B CA 1
ATOM 2192 C C . LYS D 3 32 ? 8.191 34.268 -9.013 1.00 28.30 306 LYS B C 1
ATOM 2193 O O . LYS D 3 32 ? 7.116 33.929 -9.492 1.00 31.70 306 LYS B O 1
ATOM 2212 N N . GLN D 3 33 ? 9.080 34.990 -9.687 1.00 28.25 307 GLN B N 1
ATOM 2213 C CA . GLN D 3 33 ? 8.866 35.332 -11.090 1.00 31.47 307 GLN B CA 1
ATOM 2214 C C . GLN D 3 33 ? 8.840 34.063 -11.942 1.00 28.53 307 GLN B C 1
ATOM 2215 O O . GLN D 3 33 ? 7.958 33.884 -12.783 1.00 30.53 307 GLN B O 1
ATOM 2229 N N . LEU D 3 34 ? 9.811 33.183 -11.725 1.00 25.91 308 LEU B N 1
ATOM 2230 C CA . LEU D 3 34 ? 9.854 31.906 -12.431 1.00 25.34 308 LEU B CA 1
ATOM 2231 C C . LEU D 3 34 ? 8.631 31.043 -12.108 1.00 26.67 308 LEU B C 1
ATOM 2232 O O . LEU D 3 34 ? 8.084 30.375 -12.986 1.00 26.10 308 LEU B O 1
ATOM 2248 N N . ALA D 3 35 ? 8.210 31.046 -10.846 1.00 25.44 309 ALA B N 1
ATOM 2249 C CA . ALA D 3 35 ? 7.019 30.298 -10.453 1.00 25.61 309 ALA B CA 1
ATOM 2250 C C . ALA D 3 35 ? 5.794 30.788 -11.222 1.00 28.44 309 ALA B C 1
ATOM 2251 O O . ALA D 3 35 ? 4.998 29.987 -11.716 1.00 29.98 309 ALA B O 1
ATOM 2258 N N . GLN D 3 36 ? 5.644 32.105 -11.318 1.00 32.46 310 GLN B N 1
ATOM 2259 C CA . GLN D 3 36 ? 4.542 32.700 -12.068 1.00 36.82 310 GLN B CA 1
ATOM 2260 C C . GLN D 3 36 ? 4.596 32.312 -13.541 1.00 32.54 310 GLN B C 1
ATOM 2261 O O . GLN D 3 36 ? 3.584 31.927 -14.127 1.00 35.83 310 GLN B O 1
ATOM 2275 N N . ASP D 3 37 ? 5.783 32.416 -14.130 1.00 29.77 311 ASP B N 1
ATOM 2276 C CA . ASP D 3 37 ? 5.955 32.196 -15.566 1.00 32.44 311 ASP B CA 1
ATOM 2277 C C . ASP D 3 37 ? 5.778 30.732 -15.970 1.00 31.68 311 ASP B C 1
ATOM 2278 O O . ASP D 3 37 ? 5.344 30.446 -17.085 1.00 31.61 311 ASP B O 1
ATOM 2287 N N . THR D 3 38 ? 6.109 29.814 -15.064 1.00 28.11 312 THR B N 1
ATOM 2288 C CA . THR D 3 38 ? 6.082 28.380 -15.354 1.00 24.24 312 THR B CA 1
ATOM 2289 C C . THR D 3 38 ? 4.827 27.670 -14.863 1.00 26.48 312 THR B C 1
ATOM 2290 O O . THR D 3 38 ? 4.448 26.627 -15.396 1.00 28.51 312 THR B O 1
ATOM 2301 N N . GLY D 3 39 ? 4.199 28.209 -13.825 1.00 27.19 313 GLY B N 1
ATOM 2302 C CA . GLY D 3 39 ? 3.095 27.519 -13.189 1.00 26.85 313 GLY B CA 1
ATOM 2303 C C . GLY D 3 39 ? 3.575 26.485 -12.186 1.00 26.75 313 GLY B C 1
ATOM 2304 O O . GLY D 3 39 ? 2.795 25.640 -11.746 1.00 30.07 313 GLY B O 1
ATOM 2308 N N . LEU D 3 40 ? 4.857 26.552 -11.836 1.00 26.00 314 LEU B N 1
ATOM 2309 C CA . LEU D 3 40 ? 5.428 25.736 -10.762 1.00 24.48 314 LEU B CA 1
ATOM 2310 C C . LEU D 3 40 ? 5.245 26.417 -9.419 1.00 25.45 314 LEU B C 1
ATOM 2311 O O . LEU D 3 40 ? 5.104 27.637 -9.352 1.00 26.77 314 LEU B O 1
ATOM 2327 N N . THR D 3 41 ? 5.269 25.629 -8.348 1.00 27.33 315 THR B N 1
ATOM 2328 C CA . THR D 3 41 ? 5.311 26.183 -7.003 1.00 28.00 315 THR B CA 1
ATOM 2329 C C . THR D 3 41 ? 6.721 26.659 -6.683 1.00 25.87 315 THR B C 1
ATOM 2330 O O . THR D 3 41 ? 7.675 26.267 -7.342 1.00 23.50 315 THR B O 1
ATOM 2341 N N . ILE D 3 42 ? 6.848 27.488 -5.653 1.00 26.54 316 ILE B N 1
ATOM 2342 C CA . ILE D 3 42 ? 8.156 27.897 -5.167 1.00 25.04 316 ILE B CA 1
ATOM 2343 C C . ILE D 3 42 ? 8.985 26.671 -4.789 1.00 23.05 316 ILE B C 1
ATOM 2344 O O . ILE D 3 42 ? 10.180 26.618 -5.053 1.00 26.69 316 ILE B O 1
ATOM 2360 N N . LEU D 3 43 ? 8.345 25.685 -4.169 1.00 24.54 317 LEU B N 1
ATOM 2361 C CA . LEU D 3 43 ? 9.040 24.468 -3.775 1.00 22.95 317 LEU B CA 1
ATOM 2362 C C . LEU D 3 43 ? 9.589 23.736 -5.000 1.00 22.14 317 LEU B C 1
ATOM 2363 O O . LEU D 3 43 ? 10.730 23.284 -5.005 1.00 22.86 317 LEU B O 1
ATOM 2379 N N . GLN D 3 44 ? 8.775 23.628 -6.042 1.00 22.45 318 GLN B N 1
ATOM 2380 C CA . GLN D 3 44 ? 9.222 22.987 -7.277 1.00 22.27 318 GLN B CA 1
ATOM 2381 C C . GLN D 3 44 ? 10.389 23.730 -7.910 1.00 23.07 318 GLN B C 1
ATOM 2382 O O . GLN D 3 44 ? 11.336 23.110 -8.402 1.00 22.33 318 GLN B O 1
ATOM 2396 N N . VAL D 3 45 ? 10.309 25.057 -7.917 1.00 23.89 319 VAL B N 1
ATOM 2397 C CA . VAL D 3 45 ? 11.395 25.887 -8.424 1.00 22.97 319 VAL B CA 1
ATOM 2398 C C . VAL D 3 45 ? 12.671 25.616 -7.623 1.00 22.68 319 VAL B C 1
ATOM 2399 O O . VAL D 3 45 ? 13.737 25.384 -8.195 1.00 22.45 319 VAL B O 1
ATOM 2412 N N . ASN D 3 46 ? 12.557 25.620 -6.299 1.00 24.65 320 ASN B N 1
ATOM 2413 C CA . ASN D 3 46 ? 13.707 25.375 -5.445 1.00 23.85 320 ASN B CA 1
ATOM 2414 C C . ASN D 3 46 ? 14.334 24.006 -5.690 1.00 22.85 320 ASN B C 1
ATOM 2415 O O . ASN D 3 46 ? 15.559 23.883 -5.794 1.00 24.53 320 ASN B O 1
ATOM 2426 N N . ASN D 3 47 ? 13.497 22.979 -5.781 1.00 24.58 321 ASN B N 1
ATOM 2427 C CA . ASN D 3 47 ? 13.984 21.627 -6.008 1.00 21.07 321 ASN B CA 1
ATOM 2428 C C . ASN D 3 47 ? 14.602 21.503 -7.390 1.00 22.62 321 ASN B C 1
ATOM 2429 O O . ASN D 3 47 ? 15.604 20.807 -7.568 1.00 23.49 321 ASN B O 1
ATOM 2440 N N . TRP D 3 48 ? 14.011 22.187 -8.367 1.00 24.12 322 TRP B N 1
ATOM 2441 C CA . TRP D 3 48 ? 14.524 22.130 -9.732 1.00 22.41 322 TRP B CA 1
ATOM 2442 C C . TRP D 3 48 ? 15.955 22.642 -9.795 1.00 22.28 322 TRP B C 1
ATOM 2443 O O . TRP D 3 48 ? 16.814 22.020 -10.416 1.00 24.44 322 TRP B O 1
ATOM 2464 N N . PHE D 3 49 ? 16.217 23.772 -9.149 1.00 20.71 323 PHE B N 1
ATOM 2465 C CA . PHE D 3 49 ? 17.549 24.353 -9.191 1.00 21.00 323 PHE B CA 1
ATOM 2466 C C . PHE D 3 49 ? 18.555 23.542 -8.383 1.00 22.29 323 PHE B C 1
ATOM 2467 O O . PHE D 3 49 ? 19.713 23.443 -8.771 1.00 23.78 323 PHE B O 1
ATOM 2484 N N . ILE D 3 50 ? 18.122 22.933 -7.281 1.00 23.19 324 ILE B N 1
ATOM 2485 C CA . ILE D 3 50 ? 18.997 22.031 -6.545 1.00 24.16 324 ILE B CA 1
ATOM 2486 C C . ILE D 3 50 ? 19.447 20.881 -7.448 1.00 22.33 324 ILE B C 1
ATOM 2487 O O . ILE D 3 50 ? 20.628 20.547 -7.495 1.00 26.82 324 ILE B O 1
ATOM 2503 N N . ASN D 3 51 ? 18.506 20.291 -8.176 1.00 23.53 325 ASN B N 1
ATOM 2504 C CA . ASN D 3 51 ? 18.826 19.192 -9.078 1.00 24.40 325 ASN B CA 1
ATOM 2505 C C . ASN D 3 51 ? 19.668 19.648 -10.267 1.00 24.98 325 ASN B C 1
ATOM 2506 O O . ASN D 3 51 ? 20.593 18.950 -10.671 1.00 27.89 325 ASN B O 1
ATOM 2517 N N . ALA D 3 52 ? 19.360 20.816 -10.822 1.00 24.24 326 ALA B N 1
ATOM 2518 C CA . ALA D 3 52 ? 20.084 21.309 -11.998 1.00 25.47 326 ALA B CA 1
ATOM 2519 C C . ALA D 3 52 ? 21.528 21.668 -11.660 1.00 25.86 326 ALA B C 1
ATOM 2520 O O . ALA D 3 52 ? 22.437 21.457 -12.461 1.00 26.08 326 ALA B O 1
ATOM 2527 N N . ARG D 3 53 ? 21.752 22.219 -10.475 1.00 24.19 327 ARG B N 1
ATOM 2528 C CA . ARG D 3 53 ? 23.109 22.556 -10.069 1.00 23.81 327 ARG B CA 1
ATOM 2529 C C . ARG D 3 53 ? 24.037 21.354 -10.043 1.00 26.86 327 ARG B C 1
ATOM 2530 O O . ARG D 3 53 ? 25.197 21.456 -10.431 1.00 31.03 327 ARG B O 1
ATOM 2551 N N . ARG D 3 54 ? 23.536 20.216 -9.575 1.00 28.71 328 ARG B N 1
ATOM 2552 C CA .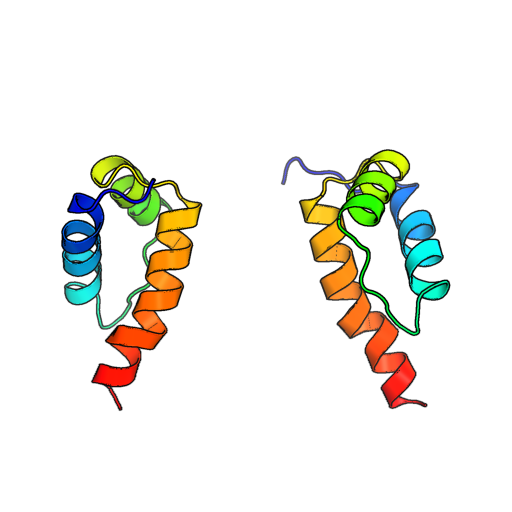 ARG D 3 54 ? 24.381 19.038 -9.459 1.00 32.31 328 ARG B CA 1
ATOM 2553 C C . ARG D 3 54 ? 24.320 18.145 -10.698 1.00 31.16 328 ARG B C 1
ATOM 2554 O O . ARG D 3 54 ? 25.215 17.334 -10.905 1.00 31.65 328 ARG B O 1
ATOM 2575 N N . ARG D 3 55 ? 23.281 18.294 -11.520 1.00 29.69 329 ARG B N 1
ATOM 2576 C CA . ARG D 3 55 ? 23.133 17.450 -12.713 1.00 30.78 329 ARG B CA 1
ATOM 2577 C C . ARG D 3 55 ? 23.523 18.153 -14.017 1.00 31.54 329 ARG B C 1
ATOM 2578 O O . ARG D 3 55 ? 23.850 17.486 -15.001 1.00 33.36 329 ARG B O 1
ATOM 2599 N N . ILE D 3 56 ? 23.481 19.482 -14.029 1.00 31.21 330 ILE B N 1
ATOM 2600 C CA . ILE D 3 56 ? 23.865 20.255 -15.212 1.00 30.44 330 ILE B CA 1
ATOM 2601 C C . ILE D 3 56 ? 25.106 21.103 -14.954 1.00 30.12 330 ILE B C 1
ATOM 2602 O O . ILE D 3 56 ? 26.126 20.923 -15.611 1.00 33.64 330 ILE B O 1
ATOM 2618 N N . VAL D 3 57 ? 25.020 22.024 -13.998 1.00 29.31 331 VAL B N 1
ATOM 2619 C CA . VAL D 3 57 ? 26.073 23.017 -13.805 1.00 29.87 331 VAL B CA 1
ATOM 2620 C C . VAL D 3 57 ? 27.405 22.389 -13.404 1.00 35.75 331 VAL B C 1
ATOM 2621 O O . VAL D 3 57 ? 28.436 22.660 -14.021 1.00 38.58 331 VAL B O 1
ATOM 2634 N N . GLN D 3 58 ? 27.390 21.555 -12.370 1.00 37.79 332 GLN B N 1
ATOM 2635 C CA . GLN D 3 58 ? 28.632 20.984 -11.869 1.00 43.38 332 GLN B CA 1
ATOM 2636 C C . GLN D 3 58 ? 29.316 20.088 -12.903 1.00 41.38 332 GLN B C 1
ATOM 2637 O O . GLN D 3 58 ? 30.522 20.215 -13.123 1.00 44.40 332 GLN B O 1
ATOM 2651 N N . PRO D 3 59 ? 28.558 19.175 -13.533 1.00 37.80 333 PRO B N 1
ATOM 2652 C CA . PRO D 3 59 ? 29.140 18.324 -14.578 1.00 40.12 333 PRO B CA 1
ATOM 2653 C C . PRO D 3 59 ? 29.790 19.110 -15.714 1.00 41.12 333 PRO B C 1
ATOM 2654 O O . PRO D 3 59 ? 30.799 18.663 -16.259 1.00 42.80 333 PRO B O 1
ATOM 2665 N N . MET D 3 60 ? 29.223 20.261 -16.065 1.00 40.89 334 MET B N 1
ATOM 2666 C CA . MET D 3 60 ? 29.806 21.104 -17.105 1.00 38.97 334 MET B CA 1
ATOM 2667 C C . MET D 3 60 ? 31.163 21.632 -16.657 1.00 44.16 334 MET B C 1
ATOM 2668 O O . MET D 3 60 ? 32.090 21.746 -17.460 1.00 45.10 334 MET B O 1
ATOM 2682 N N . ILE D 3 61 ? 31.270 21.949 -15.370 1.00 42.75 335 ILE B N 1
ATOM 2683 C CA . ILE D 3 61 ? 32.513 22.456 -14.798 1.00 48.71 335 ILE B CA 1
ATOM 2684 C C . ILE D 3 61 ? 33.545 21.339 -14.675 1.00 57.27 335 ILE B C 1
ATOM 2685 O O . ILE D 3 61 ? 34.744 21.573 -14.827 1.00 58.51 335 ILE B O 1
ATOM 2701 N N . ASP D 3 62 ? 33.078 20.126 -14.399 1.00 59.28 336 ASP B N 1
ATOM 2702 C CA . ASP D 3 62 ? 33.971 18.981 -14.253 1.00 70.04 336 ASP B CA 1
ATOM 2703 C C . ASP D 3 62 ? 34.738 18.714 -15.545 1.00 79.60 336 ASP B C 1
ATOM 2704 O O . ASP D 3 62 ? 35.899 18.306 -15.515 1.00 77.98 336 ASP B O 1
ATOM 2713 N N . GLN D 3 63 ? 34.080 18.945 -16.675 1.00 93.18 337 GLN B N 1
ATOM 2714 C CA . GLN D 3 63 ? 34.709 18.780 -17.979 1.00 97.67 337 GLN B CA 1
ATOM 2715 C C . GLN D 3 63 ? 35.514 20.017 -18.360 1.00 100.08 337 GLN B C 1
ATOM 2716 O O . GLN D 3 63 ? 36.393 19.959 -19.220 1.00 105.32 337 GLN B O 1
ATOM 2730 N N . SER D 3 64 ? 35.209 21.137 -17.713 1.00 96.98 338 SER B N 1
ATOM 2731 C CA . SER D 3 64 ? 35.896 22.390 -17.989 1.00 94.50 338 SER B CA 1
ATOM 2732 C C . SER D 3 64 ? 37.373 22.289 -17.624 1.00 95.34 338 SER B C 1
ATOM 2733 O O . SER D 3 64 ? 38.245 22.650 -18.415 1.00 97.17 338 SER B O 1
#

Sequence (123 aa):
IFPKVATNIMRAWLFQHLTHPYPSEEQKKQLAQDTGLTILQVNNWFINARRRIVQPMIDSMGIFPKVATNIMRAWLFQHLTHPYPSEEQKKQLAQDTGLTILQVNNWFINARRRIVQPMIDQS